Protein AF-A0A2J7ZXD2-F1 (afdb_monomer)

Structure (mmCIF, N/CA/C/O backbone):
data_AF-A0A2J7ZXD2-F1
#
_entry.id   AF-A0A2J7ZXD2-F1
#
loop_
_atom_site.group_PDB
_atom_site.id
_atom_site.type_symbol
_atom_site.label_atom_id
_atom_site.label_alt_id
_atom_site.label_comp_id
_atom_site.label_asym_id
_atom_site.label_entity_id
_atom_site.label_seq_id
_atom_site.pdbx_PDB_ins_code
_atom_site.Cartn_x
_atom_site.Cartn_y
_atom_site.Cartn_z
_atom_site.occupancy
_atom_site.B_iso_or_equiv
_atom_site.auth_seq_id
_atom_site.auth_comp_id
_atom_site.auth_asym_id
_atom_site.auth_atom_id
_atom_site.pdbx_PDB_model_num
ATOM 1 N N . THR A 1 1 ? 1.654 -11.158 -18.397 1.00 49.19 1 THR A N 1
ATOM 2 C CA . THR A 1 1 ? 0.586 -11.855 -17.652 1.00 49.19 1 THR A CA 1
ATOM 3 C C . THR A 1 1 ? -0.397 -10.818 -17.167 1.00 49.19 1 THR A C 1
ATOM 5 O O . THR A 1 1 ? 0.050 -9.763 -16.750 1.00 49.19 1 THR A O 1
ATOM 8 N N . HIS A 1 2 ? -1.700 -11.076 -17.254 1.00 69.06 2 HIS A N 1
ATOM 9 C CA . HIS A 1 2 ? -2.728 -10.189 -16.700 1.00 69.06 2 HIS A CA 1
ATOM 10 C C . HIS A 1 2 ? -2.823 -10.437 -15.186 1.00 69.06 2 HIS A C 1
ATOM 12 O O . HIS A 1 2 ? -3.446 -11.403 -14.752 1.00 69.06 2 HIS A O 1
ATOM 18 N N . TYR A 1 3 ? -2.080 -9.652 -14.395 1.00 74.19 3 TYR A N 1
ATOM 19 C CA . TYR A 1 3 ? -1.995 -9.798 -12.933 1.00 74.19 3 TYR A CA 1
ATOM 20 C C . TYR A 1 3 ? -3.342 -9.535 -12.234 1.00 74.19 3 TYR A C 1
ATOM 22 O O . TYR A 1 3 ? -3.621 -10.113 -11.185 1.00 74.19 3 TYR A O 1
ATOM 30 N N . ASP A 1 4 ? -4.198 -8.726 -12.847 1.00 75.31 4 ASP A N 1
ATOM 31 C CA . ASP A 1 4 ? -5.583 -8.471 -12.455 1.00 75.31 4 ASP A CA 1
ATOM 32 C C . ASP A 1 4 ? -6.426 -9.755 -12.435 1.00 75.31 4 ASP A C 1
ATOM 34 O O . ASP A 1 4 ? -7.086 -10.042 -11.439 1.00 75.31 4 ASP A O 1
ATOM 38 N N . ALA A 1 5 ? -6.310 -10.602 -13.464 1.00 79.06 5 ALA A N 1
ATOM 39 C CA . ALA A 1 5 ? -7.010 -11.890 -13.525 1.00 79.06 5 ALA A CA 1
ATOM 40 C C . ALA A 1 5 ? -6.538 -12.901 -12.458 1.00 79.06 5 ALA A C 1
ATOM 42 O O . ALA A 1 5 ? -7.209 -13.902 -12.208 1.00 79.06 5 ALA A O 1
ATOM 43 N N . LEU A 1 6 ? -5.382 -12.647 -11.838 1.00 85.31 6 LEU A N 1
ATOM 44 C CA . LEU A 1 6 ? -4.821 -13.448 -10.748 1.00 85.31 6 LEU A CA 1
ATOM 45 C C . LEU A 1 6 ? -5.132 -12.861 -9.358 1.00 85.31 6 LEU A C 1
ATOM 47 O O . LEU A 1 6 ? -4.665 -13.399 -8.357 1.00 85.31 6 LEU A O 1
ATOM 51 N N . GLY A 1 7 ? -5.907 -11.773 -9.279 1.00 90.38 7 GLY A N 1
ATOM 52 C CA . GLY A 1 7 ? -6.321 -11.152 -8.018 1.00 90.38 7 GLY A CA 1
ATOM 53 C C . GLY A 1 7 ? -5.328 -10.136 -7.432 1.00 90.38 7 GLY A C 1
ATOM 54 O O . GLY A 1 7 ? -5.500 -9.660 -6.302 1.00 90.38 7 GLY A O 1
ATOM 55 N N . HIS A 1 8 ? -4.288 -9.747 -8.170 1.00 93.75 8 HIS A N 1
ATOM 56 C CA . HIS A 1 8 ? -3.356 -8.728 -7.685 1.00 93.75 8 HIS A CA 1
ATOM 57 C C . HIS A 1 8 ? -3.988 -7.333 -7.659 1.00 93.75 8 HIS A C 1
ATOM 59 O O . HIS A 1 8 ? -4.982 -7.069 -8.330 1.00 93.75 8 HIS A O 1
ATOM 65 N N . ALA A 1 9 ? -3.418 -6.455 -6.838 1.00 95.12 9 ALA A N 1
ATOM 66 C CA . ALA A 1 9 ? -3.644 -5.016 -6.892 1.00 95.12 9 ALA A CA 1
ATOM 67 C C . ALA A 1 9 ? -2.346 -4.324 -7.308 1.00 95.12 9 ALA A C 1
ATOM 69 O O . ALA A 1 9 ? -1.257 -4.796 -6.966 1.00 95.12 9 ALA A O 1
ATOM 70 N N . GLU A 1 10 ? -2.459 -3.181 -7.975 1.00 93.56 10 GLU A N 1
ATOM 71 C CA . GLU A 1 10 ? -1.338 -2.265 -8.137 1.00 93.56 10 GLU A CA 1
ATOM 72 C C . GLU A 1 10 ? -0.969 -1.657 -6.780 1.00 93.56 10 GLU A C 1
ATOM 74 O O . GLU A 1 10 ? -1.762 -0.961 -6.144 1.00 93.56 10 GLU A O 1
ATOM 79 N N . VAL A 1 11 ? 0.248 -1.938 -6.313 1.00 94.69 11 VAL A N 1
ATOM 80 C CA . VAL A 1 11 ? 0.741 -1.489 -5.008 1.00 94.69 11 VAL A CA 1
ATOM 81 C C . VAL A 1 11 ? 2.203 -1.065 -5.089 1.00 94.69 11 VAL A C 1
ATOM 83 O O . VAL A 1 11 ? 2.954 -1.490 -5.967 1.00 94.69 11 VAL A O 1
ATOM 86 N N . VAL A 1 12 ? 2.626 -0.245 -4.128 1.00 94.31 12 VAL A N 1
ATOM 87 C CA . VAL A 1 12 ? 4.030 0.127 -3.928 1.00 94.31 12 VAL A CA 1
ATOM 88 C C . VAL A 1 12 ? 4.530 -0.545 -2.657 1.00 94.31 12 VAL A C 1
ATOM 90 O O . VAL A 1 12 ? 3.934 -0.381 -1.595 1.00 94.31 12 VAL A O 1
ATOM 93 N N . GLN A 1 13 ? 5.640 -1.277 -2.754 1.00 93.88 13 GLN A N 1
ATOM 94 C CA . GLN A 1 13 ? 6.323 -1.808 -1.580 1.00 93.88 13 GLN A CA 1
ATOM 95 C C . GLN A 1 13 ? 7.250 -0.743 -0.988 1.00 93.88 13 GLN A C 1
A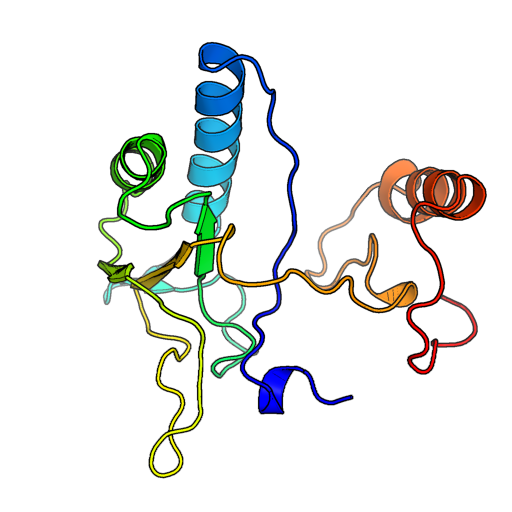TOM 97 O O . GLN A 1 13 ? 8.071 -0.154 -1.692 1.00 93.88 13 GLN A O 1
ATOM 102 N N . LEU A 1 14 ? 7.128 -0.522 0.319 1.00 91.31 14 LEU A N 1
ATOM 103 C CA . LEU A 1 14 ? 7.948 0.411 1.082 1.00 91.31 14 LEU A CA 1
ATOM 104 C C . LEU A 1 14 ? 8.704 -0.362 2.162 1.00 91.31 14 LEU A C 1
ATOM 106 O O . LEU A 1 14 ? 8.122 -1.196 2.851 1.00 91.31 14 LEU A O 1
ATOM 110 N N . GLY A 1 15 ? 9.996 -0.078 2.313 1.00 89.56 15 GLY A N 1
ATOM 111 C CA . GLY A 1 15 ? 10.753 -0.496 3.489 1.00 89.56 15 GLY A CA 1
ATOM 112 C C . GLY A 1 15 ? 10.594 0.545 4.591 1.00 89.56 15 GLY A C 1
ATOM 113 O O . GLY A 1 15 ? 10.756 1.733 4.318 1.00 89.56 15 GLY A O 1
ATOM 114 N N . ILE A 1 16 ? 10.292 0.097 5.808 1.00 90.31 16 ILE A N 1
ATOM 115 C CA . ILE A 1 16 ? 10.331 0.927 7.017 1.00 90.31 16 ILE A CA 1
ATOM 116 C C . ILE A 1 16 ? 11.505 0.506 7.902 1.00 90.31 16 ILE A C 1
ATOM 118 O O . ILE A 1 16 ? 12.024 -0.608 7.780 1.00 90.31 16 ILE A O 1
ATOM 122 N N . SER A 1 17 ? 11.928 1.401 8.785 1.00 92.12 17 SER A N 1
ATOM 123 C CA . SER A 1 17 ? 12.982 1.156 9.756 1.00 92.12 17 SER A CA 1
ATOM 124 C C . SER A 1 17 ? 12.662 -0.054 10.633 1.00 92.12 17 SER A C 1
ATOM 126 O O . SER A 1 17 ? 11.534 -0.240 11.088 1.00 92.12 17 SER A O 1
ATOM 128 N N . ALA A 1 18 ? 13.690 -0.863 10.899 1.00 88.94 18 ALA A N 1
ATOM 129 C CA . ALA A 1 18 ? 13.611 -1.975 11.843 1.00 88.94 18 ALA A CA 1
ATOM 130 C C . ALA A 1 18 ? 13.577 -1.503 13.308 1.00 88.94 18 ALA A C 1
ATOM 132 O O . ALA A 1 18 ? 13.221 -2.282 14.191 1.00 88.94 18 ALA A O 1
ATOM 133 N N . ASP A 1 19 ? 13.951 -0.247 13.577 1.00 93.81 19 ASP A N 1
ATOM 134 C CA . ASP A 1 19 ? 13.728 0.365 14.885 1.00 93.81 19 ASP A CA 1
ATOM 135 C C . ASP A 1 19 ? 12.220 0.603 15.081 1.00 93.81 19 ASP A C 1
ATOM 137 O O . ASP A 1 19 ? 11.627 1.325 14.276 1.00 93.81 19 ASP A O 1
ATOM 141 N N . PRO A 1 20 ? 11.579 0.043 16.126 1.00 88.00 20 PRO A N 1
ATOM 142 C CA . PRO A 1 20 ? 10.127 0.120 16.274 1.00 88.00 20 PRO A CA 1
ATOM 143 C C . PRO A 1 20 ? 9.576 1.549 16.330 1.00 88.00 20 PRO A C 1
ATOM 145 O O . PRO A 1 20 ? 8.516 1.819 15.766 1.00 88.00 20 PRO A O 1
ATOM 148 N N . GLY A 1 21 ? 10.288 2.474 16.983 1.00 91.94 21 GLY A N 1
ATOM 149 C CA . GLY A 1 21 ? 9.846 3.863 17.114 1.00 91.94 21 GLY A CA 1
ATOM 150 C C . GLY A 1 21 ? 9.918 4.615 15.787 1.00 91.94 21 GLY A C 1
ATOM 151 O O . GLY A 1 21 ? 8.959 5.282 15.392 1.00 91.94 21 GLY A O 1
ATOM 152 N N . ALA A 1 22 ? 11.034 4.474 15.071 1.00 94.44 22 ALA A N 1
ATOM 153 C CA . ALA A 1 22 ? 11.205 5.059 13.747 1.00 94.44 22 ALA A CA 1
ATOM 154 C C . ALA A 1 22 ? 10.266 4.422 12.711 1.00 94.44 22 ALA A C 1
ATOM 156 O O . ALA A 1 22 ? 9.634 5.144 11.945 1.00 94.44 22 ALA A O 1
ATOM 157 N N . GLY A 1 23 ? 10.115 3.095 12.724 1.00 94.25 23 GLY A N 1
ATOM 158 C CA . GLY A 1 23 ? 9.234 2.366 11.812 1.00 94.25 23 GLY A CA 1
ATOM 159 C C . GLY A 1 23 ? 7.766 2.760 11.985 1.00 94.25 23 GLY A C 1
ATOM 160 O O . GLY A 1 23 ? 7.066 2.983 10.996 1.00 94.25 23 GLY A O 1
ATOM 161 N N . GLU A 1 24 ? 7.305 2.946 13.228 1.00 95.75 24 GLU A N 1
ATOM 162 C CA . GLU A 1 24 ? 5.962 3.473 13.492 1.00 95.75 24 GLU A CA 1
ATOM 163 C C . GLU A 1 24 ? 5.798 4.899 12.940 1.00 95.75 24 GLU A C 1
ATOM 165 O O . GLU A 1 24 ? 4.789 5.207 12.301 1.00 95.75 24 GLU A O 1
ATOM 170 N N . ALA A 1 25 ? 6.785 5.774 13.155 1.00 97.00 25 ALA A N 1
ATOM 171 C CA . ALA A 1 25 ? 6.744 7.154 12.673 1.00 97.00 25 ALA A CA 1
ATOM 172 C C . ALA A 1 25 ? 6.743 7.243 11.135 1.00 97.00 25 ALA A C 1
ATOM 174 O O . ALA A 1 25 ? 6.007 8.049 10.559 1.00 97.00 25 ALA A O 1
ATOM 175 N N . GLU A 1 26 ? 7.523 6.397 10.465 1.00 96.62 26 GLU A N 1
ATOM 176 C CA . GLU A 1 26 ? 7.551 6.291 9.006 1.00 96.62 26 GLU A CA 1
ATOM 177 C C . GLU A 1 26 ? 6.219 5.774 8.461 1.00 96.62 26 GLU A C 1
ATOM 179 O O . GLU A 1 26 ? 5.627 6.411 7.584 1.00 96.62 26 GLU A O 1
ATOM 184 N N . LEU A 1 27 ? 5.685 4.684 9.027 1.00 96.75 27 LEU A N 1
ATOM 185 C CA . LEU A 1 27 ? 4.368 4.172 8.648 1.00 96.75 27 LEU A CA 1
ATOM 186 C C . LEU A 1 27 ? 3.285 5.233 8.839 1.00 96.75 27 LEU A C 1
ATOM 188 O O . LEU A 1 27 ? 2.410 5.384 7.984 1.00 96.75 27 LEU A O 1
ATOM 192 N N . ARG A 1 28 ? 3.346 5.999 9.929 1.00 98.00 28 ARG A N 1
ATOM 193 C CA . ARG A 1 28 ? 2.417 7.099 10.194 1.00 98.00 28 ARG A CA 1
ATOM 194 C C . ARG A 1 28 ? 2.490 8.169 9.112 1.00 98.00 28 ARG A C 1
ATOM 196 O O . ARG A 1 28 ? 1.454 8.600 8.608 1.00 98.00 28 ARG A O 1
ATOM 203 N N . ALA A 1 29 ? 3.696 8.569 8.714 1.00 97.62 29 ALA A N 1
ATOM 204 C CA . ALA A 1 29 ? 3.889 9.539 7.642 1.00 97.62 29 ALA A CA 1
ATOM 205 C C . ALA A 1 29 ? 3.315 9.039 6.305 1.00 97.62 29 ALA A C 1
ATOM 207 O O . ALA A 1 29 ? 2.607 9.790 5.626 1.00 97.62 29 ALA A O 1
ATOM 208 N N . PHE A 1 30 ? 3.554 7.771 5.954 1.00 96.31 30 PHE A N 1
ATOM 209 C CA . PHE A 1 30 ? 2.995 7.162 4.745 1.00 96.31 30 PHE A CA 1
ATOM 210 C C . PHE A 1 30 ? 1.473 7.044 4.803 1.00 96.31 30 PHE A C 1
ATOM 212 O O . PHE A 1 30 ? 0.799 7.445 3.857 1.00 96.31 30 PHE A O 1
ATOM 219 N N . SER A 1 31 ? 0.925 6.574 5.921 1.00 97.44 31 SER A N 1
ATOM 220 C CA . SER A 1 31 ? -0.519 6.398 6.118 1.00 97.44 31 SER A CA 1
ATOM 221 C C . SER A 1 31 ? -1.253 7.729 6.018 1.00 97.44 31 SER A C 1
ATOM 223 O O . SER A 1 31 ? -2.233 7.847 5.284 1.00 97.44 31 SER A O 1
ATOM 225 N N . LYS A 1 32 ? -0.722 8.774 6.663 1.00 97.75 32 LYS A N 1
ATOM 226 C CA . LYS A 1 32 ? -1.235 10.138 6.526 1.00 97.75 32 LYS A CA 1
ATOM 227 C C . LYS A 1 32 ? -1.266 10.573 5.061 1.00 97.75 32 LYS A C 1
ATOM 229 O O . LYS A 1 32 ? -2.297 11.031 4.573 1.00 97.75 32 LYS A O 1
ATOM 234 N N . LYS A 1 33 ? -0.151 10.409 4.340 1.00 95.69 33 LYS A N 1
ATOM 235 C CA . LYS A 1 33 ? -0.054 10.808 2.927 1.00 95.69 33 LYS A CA 1
ATOM 236 C C . LYS A 1 33 ? -0.978 10.007 2.018 1.00 95.69 33 LYS A C 1
ATOM 238 O O . LYS A 1 33 ? -1.525 10.592 1.084 1.00 95.69 33 LYS A O 1
ATOM 243 N N . TYR A 1 34 ? -1.159 8.719 2.301 1.00 95.81 34 TYR A N 1
ATOM 244 C CA . TYR A 1 34 ? -2.082 7.832 1.603 1.00 95.81 34 TYR A CA 1
ATOM 245 C C . TYR A 1 34 ? -3.525 8.329 1.738 1.00 95.81 34 TYR A C 1
ATOM 247 O O . TYR A 1 34 ? -4.168 8.611 0.728 1.00 95.81 34 TYR A O 1
ATOM 255 N N . PHE A 1 35 ? -4.011 8.539 2.967 1.00 96.81 35 PHE A N 1
ATOM 256 C CA . PHE A 1 35 ? -5.373 9.030 3.191 1.00 96.81 35 PHE A CA 1
ATOM 257 C C . PHE A 1 35 ? -5.584 10.447 2.627 1.00 96.81 35 PHE A C 1
ATOM 259 O O . PHE A 1 35 ? -6.651 10.732 2.085 1.00 96.81 35 PHE A O 1
ATOM 266 N N . GLU A 1 36 ? -4.570 11.320 2.659 1.00 95.12 36 GLU A N 1
ATOM 267 C CA . GLU A 1 36 ? -4.618 12.656 2.033 1.00 95.12 36 GLU A CA 1
ATOM 268 C C . GLU A 1 36 ? -4.810 12.622 0.499 1.00 95.12 36 GLU A C 1
ATOM 270 O O . GLU A 1 36 ? -5.188 13.641 -0.080 1.00 95.12 36 GLU A O 1
ATOM 275 N N . GLN A 1 37 ? -4.565 11.494 -0.188 1.00 91.56 37 GLN A N 1
ATOM 276 C CA . GLN A 1 37 ? -4.795 11.397 -1.641 1.00 91.56 37 GLN A CA 1
ATOM 277 C C . GLN A 1 37 ? -6.278 11.264 -2.019 1.00 91.56 37 GLN A C 1
ATOM 279 O O . GLN A 1 37 ? -6.633 11.442 -3.193 1.00 91.56 37 GLN A O 1
ATOM 284 N N . PHE A 1 38 ? -7.149 10.944 -1.061 1.00 93.44 38 PHE A N 1
ATOM 285 C CA . PHE A 1 38 ? -8.576 10.795 -1.310 1.00 93.44 38 PHE A CA 1
ATOM 286 C C . PHE A 1 38 ? -9.280 12.153 -1.338 1.00 93.44 38 PHE A C 1
ATOM 288 O O . PHE A 1 38 ? -9.015 13.057 -0.546 1.00 93.44 38 PHE A O 1
ATOM 295 N N . ARG A 1 39 ? -10.237 12.291 -2.251 1.00 92.94 39 ARG A N 1
ATOM 296 C CA . ARG A 1 39 ? -11.089 13.467 -2.399 1.00 92.94 39 ARG A CA 1
ATOM 297 C C . ARG A 1 39 ? -12.391 13.252 -1.646 1.00 92.94 39 ARG A C 1
ATOM 299 O O . ARG A 1 39 ? -13.077 12.249 -1.837 1.00 92.94 39 ARG A O 1
ATOM 306 N N . ARG A 1 40 ? -12.758 14.222 -0.814 1.0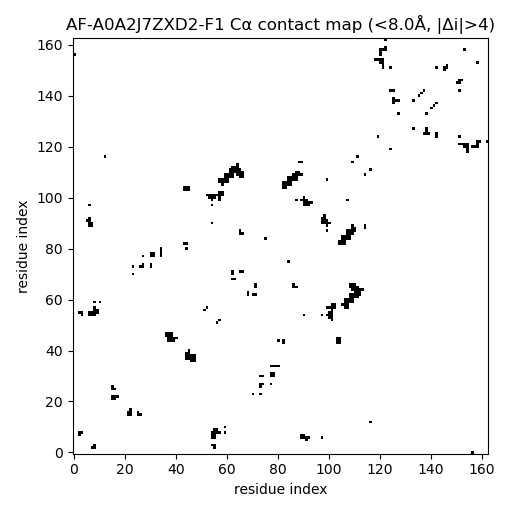0 94.81 40 ARG A N 1
ATOM 307 C CA . ARG A 1 40 ? -14.041 14.212 -0.111 1.00 94.81 40 ARG A CA 1
ATOM 308 C C . ARG A 1 40 ? -15.185 14.504 -1.083 1.00 94.81 40 ARG A C 1
ATOM 310 O O . ARG A 1 40 ? -15.140 15.481 -1.825 1.00 94.81 40 ARG A O 1
ATOM 317 N N . THR A 1 41 ? -16.230 13.690 -1.020 1.00 94.25 41 THR A N 1
ATOM 318 C CA . THR A 1 41 ? -17.502 13.861 -1.736 1.00 94.25 41 THR A CA 1
ATOM 319 C C . THR A 1 41 ? -18.661 13.881 -0.728 1.00 94.25 41 THR A C 1
ATOM 321 O O . THR A 1 41 ? -18.451 13.522 0.435 1.00 94.25 41 THR A O 1
ATOM 324 N N . PRO A 1 42 ? -19.893 14.254 -1.127 1.00 93.44 42 PRO A N 1
ATOM 325 C CA . PRO A 1 42 ? -21.057 14.157 -0.241 1.00 93.44 42 PRO A CA 1
ATOM 326 C C . PRO A 1 42 ? -21.340 12.736 0.272 1.00 93.44 42 PRO A C 1
ATOM 328 O O . PRO A 1 42 ? -21.899 12.591 1.353 1.00 93.44 42 PRO A O 1
ATOM 331 N N . ALA A 1 43 ? -20.951 11.702 -0.481 1.00 93.06 43 ALA A N 1
ATOM 332 C CA . ALA A 1 43 ? -21.197 10.303 -0.130 1.00 93.06 43 ALA A CA 1
ATOM 333 C C . ALA A 1 43 ? -20.054 9.655 0.675 1.00 93.06 43 ALA A C 1
ATOM 335 O O . ALA A 1 43 ? -20.257 8.599 1.264 1.00 93.06 43 ALA A O 1
ATOM 336 N N . GLY A 1 44 ? -18.858 10.255 0.698 1.00 95.00 44 GLY A N 1
ATOM 337 C CA . GLY A 1 44 ? -17.661 9.668 1.313 1.00 95.00 44 GLY A CA 1
ATOM 338 C C . GLY A 1 44 ? -16.370 10.028 0.578 1.00 95.00 44 GLY A C 1
ATOM 339 O O . GLY A 1 44 ? -16.321 11.001 -0.181 1.00 95.00 44 GLY A O 1
ATOM 340 N N . MET A 1 45 ? -15.318 9.246 0.797 1.00 95.62 45 MET A N 1
ATOM 341 C CA . MET A 1 45 ? -14.002 9.447 0.195 1.00 95.62 45 MET A CA 1
ATOM 342 C C . MET A 1 45 ? -13.870 8.695 -1.132 1.00 95.62 45 MET A C 1
ATOM 344 O O . MET A 1 45 ? -14.082 7.485 -1.208 1.00 95.62 45 MET A O 1
ATOM 348 N N . MET A 1 46 ? -13.489 9.422 -2.181 1.00 90.81 46 MET A N 1
ATOM 349 C CA . MET A 1 46 ? -13.239 8.900 -3.524 1.00 90.81 46 MET A CA 1
ATOM 350 C C . MET A 1 46 ? -11.753 9.020 -3.864 1.00 90.81 46 MET A C 1
ATOM 352 O O . MET A 1 46 ? -11.098 9.979 -3.457 1.00 90.81 46 MET A O 1
ATOM 356 N N . ARG A 1 47 ? -11.202 8.076 -4.629 1.00 87.12 47 ARG A N 1
ATOM 357 C CA . ARG A 1 47 ? -9.827 8.197 -5.134 1.00 87.12 47 ARG A CA 1
ATOM 358 C C . ARG A 1 47 ? -9.682 9.412 -6.056 1.00 87.12 47 ARG A C 1
ATOM 360 O O . ARG A 1 47 ? -10.649 9.881 -6.653 1.00 87.12 47 ARG A O 1
ATOM 367 N N . SER A 1 48 ? -8.455 9.912 -6.185 1.00 78.19 48 SER A N 1
ATOM 368 C CA . SER A 1 48 ? -8.166 11.043 -7.075 1.00 78.19 48 SER A CA 1
ATOM 369 C C . SER A 1 48 ? -8.312 10.713 -8.563 1.00 78.19 48 SER A C 1
ATOM 371 O O . SER A 1 48 ? -8.633 11.627 -9.324 1.00 78.19 48 SER A O 1
ATOM 373 N N . ASP A 1 49 ? -8.112 9.450 -8.949 1.00 72.00 49 ASP A N 1
ATOM 374 C CA . ASP A 1 49 ? -8.385 8.945 -10.296 1.00 72.00 49 ASP A CA 1
ATOM 375 C C . ASP A 1 49 ? -9.571 7.958 -10.276 1.00 72.00 49 ASP A C 1
ATOM 377 O O . ASP A 1 49 ? -9.445 6.845 -9.742 1.00 72.00 49 ASP A O 1
ATOM 381 N N . PRO A 1 50 ? -10.753 8.370 -10.770 1.00 67.31 50 PRO A N 1
ATOM 382 C CA . PRO A 1 50 ? -11.926 7.511 -10.850 1.00 67.31 50 PRO A CA 1
ATOM 383 C C . PRO A 1 50 ? -12.019 6.714 -12.166 1.00 67.31 50 PRO A C 1
ATOM 385 O O . PRO A 1 50 ? -12.999 5.986 -12.327 1.00 67.31 50 PRO A O 1
ATOM 388 N N . GLN A 1 51 ? -11.096 6.889 -13.125 1.00 74.69 51 GLN A N 1
ATOM 389 C CA . GLN A 1 51 ? -11.194 6.244 -14.443 1.00 74.69 51 GLN A CA 1
ATOM 390 C C . GLN A 1 51 ? -10.811 4.764 -14.390 1.00 74.69 51 GLN A C 1
ATOM 392 O O . GLN A 1 51 ? -11.518 3.936 -14.966 1.00 74.69 51 GLN A O 1
ATOM 397 N N . ASP A 1 52 ? -9.759 4.432 -13.645 1.00 81.12 52 ASP A N 1
ATOM 398 C CA . ASP A 1 52 ? -9.357 3.049 -13.401 1.00 81.12 52 ASP A CA 1
ATOM 399 C C . ASP A 1 52 ? -10.337 2.373 -12.437 1.00 81.12 52 ASP A C 1
ATOM 401 O O . ASP A 1 52 ? -10.682 2.936 -11.400 1.00 81.12 52 ASP A O 1
ATOM 405 N N . ARG A 1 53 ? -10.842 1.179 -12.751 1.00 84.44 53 ARG A N 1
ATOM 406 C CA . ARG A 1 53 ? -11.873 0.505 -11.939 1.00 84.44 53 ARG A CA 1
ATOM 407 C C . ARG A 1 53 ? -11.669 -1.001 -11.890 1.00 84.44 53 ARG A C 1
ATOM 409 O O . ARG A 1 53 ? -11.104 -1.582 -12.810 1.00 84.44 53 ARG A O 1
ATOM 416 N N . GLY A 1 54 ? -12.181 -1.611 -10.830 1.00 90.19 54 GLY A N 1
ATOM 417 C CA . GLY A 1 54 ? -12.098 -3.041 -10.5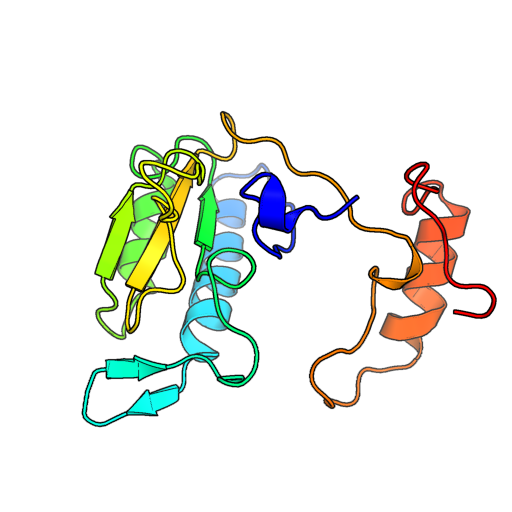49 1.00 90.19 54 GLY A CA 1
ATOM 418 C C . GLY A 1 54 ? -10.988 -3.410 -9.567 1.00 90.19 54 GLY A C 1
ATOM 419 O O . GLY A 1 54 ? -10.164 -2.579 -9.169 1.00 90.19 54 GLY A O 1
ATOM 420 N N . ALA A 1 55 ? -10.959 -4.688 -9.194 1.00 92.75 55 ALA A N 1
ATOM 421 C CA . ALA A 1 55 ? -10.148 -5.213 -8.100 1.00 92.75 55 ALA A CA 1
ATOM 422 C C . ALA A 1 55 ? -8.642 -4.925 -8.214 1.00 92.75 55 ALA A C 1
ATOM 424 O O . ALA A 1 55 ? -7.979 -4.765 -7.186 1.00 92.75 55 ALA A O 1
ATOM 425 N N . ALA A 1 56 ? -8.105 -4.787 -9.430 1.00 92.88 56 ALA A N 1
ATOM 426 C CA . ALA A 1 56 ? -6.710 -4.405 -9.670 1.00 92.88 56 ALA A CA 1
ATOM 427 C C . ALA A 1 56 ? -6.342 -3.026 -9.093 1.00 92.88 56 ALA A C 1
ATOM 429 O O . ALA A 1 56 ? -5.192 -2.791 -8.732 1.00 92.88 56 ALA A O 1
ATOM 430 N N . TYR A 1 57 ? -7.326 -2.140 -8.938 1.00 92.69 57 TYR A N 1
ATOM 431 C CA . TYR A 1 57 ? -7.146 -0.769 -8.457 1.00 92.69 57 TYR A CA 1
ATOM 432 C C . TYR A 1 57 ? -7.725 -0.547 -7.055 1.00 92.69 57 TYR A C 1
ATOM 434 O O . TYR A 1 57 ? -7.863 0.596 -6.605 1.00 92.69 57 TYR A O 1
ATOM 442 N N . ARG A 1 58 ? -8.125 -1.614 -6.354 1.00 94.88 58 ARG A N 1
ATOM 443 C CA . ARG A 1 58 ? -8.718 -1.497 -5.018 1.00 94.88 58 ARG A CA 1
ATOM 444 C C . ARG A 1 58 ? -7.782 -0.771 -4.053 1.00 94.88 58 ARG A C 1
ATOM 446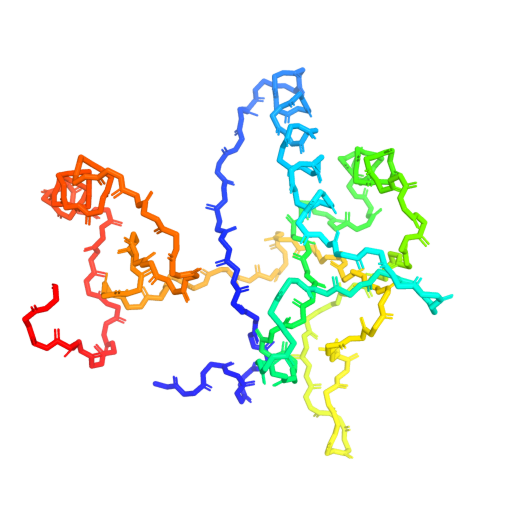 O O . ARG A 1 58 ? -6.566 -0.936 -4.086 1.00 94.88 58 ARG A O 1
ATOM 453 N N . ASN A 1 59 ? -8.365 0.001 -3.144 1.00 96.19 59 ASN A N 1
ATOM 454 C CA . ASN A 1 59 ? -7.612 0.630 -2.066 1.00 96.19 59 ASN A CA 1
ATOM 455 C C . ASN A 1 59 ? -7.129 -0.462 -1.110 1.00 96.19 59 ASN A C 1
ATOM 457 O O . ASN A 1 59 ? -7.962 -1.133 -0.498 1.00 96.19 59 ASN A O 1
ATOM 461 N N . VAL A 1 60 ? -5.819 -0.641 -0.967 1.00 97.25 60 VAL A N 1
ATOM 462 C CA . VAL A 1 60 ? -5.253 -1.689 -0.117 1.00 97.25 60 VAL A CA 1
ATOM 463 C C . VAL A 1 60 ? -3.988 -1.211 0.591 1.00 97.25 60 VAL A C 1
ATOM 465 O O . VAL A 1 60 ? -3.154 -0.522 0.010 1.00 97.25 60 VAL A O 1
ATOM 468 N N . ILE A 1 61 ? -3.853 -1.588 1.859 1.00 97.94 61 ILE A N 1
ATOM 469 C CA . ILE A 1 61 ? -2.646 -1.420 2.668 1.00 97.94 61 ILE A CA 1
ATOM 470 C C . ILE A 1 61 ? -2.225 -2.806 3.155 1.00 97.94 61 ILE A C 1
ATOM 472 O O . ILE A 1 61 ? -2.997 -3.498 3.817 1.00 97.94 61 ILE A O 1
ATOM 476 N N . GLY A 1 62 ? -0.998 -3.209 2.834 1.00 97.44 62 GLY A N 1
ATOM 477 C CA . GLY A 1 62 ? -0.379 -4.410 3.391 1.00 97.44 62 GLY A CA 1
ATOM 478 C C . GLY A 1 62 ? 0.530 -4.058 4.562 1.00 97.44 62 GLY A C 1
ATOM 479 O O . GLY A 1 62 ? 1.397 -3.198 4.416 1.00 97.44 62 GLY A O 1
ATOM 480 N N . ILE A 1 63 ? 0.342 -4.722 5.703 1.00 97.12 63 ILE A N 1
ATOM 481 C CA . ILE A 1 63 ? 1.258 -4.663 6.853 1.00 97.12 63 ILE A CA 1
ATOM 482 C C . ILE A 1 63 ? 1.508 -6.078 7.400 1.00 97.12 63 ILE A C 1
ATOM 484 O O . ILE A 1 63 ? 0.613 -6.922 7.284 1.00 97.12 63 ILE A O 1
ATOM 488 N N . PRO A 1 64 ? 2.675 -6.351 8.016 1.00 95.62 64 PRO A N 1
ATOM 489 C CA . PRO A 1 64 ? 2.968 -7.662 8.602 1.00 95.62 64 PRO A CA 1
ATOM 490 C C . PRO A 1 64 ? 1.927 -8.052 9.657 1.00 95.62 64 PRO A C 1
ATOM 492 O O . PRO A 1 64 ? 1.709 -7.293 10.607 1.00 95.62 64 PRO A O 1
ATOM 495 N N . GLY A 1 65 ? 1.250 -9.190 9.481 1.00 97.31 65 GLY A N 1
ATOM 496 C CA . GLY A 1 65 ? 0.157 -9.665 10.339 1.00 97.31 65 GLY A CA 1
ATOM 497 C C . GLY A 1 65 ? -1.218 -9.028 10.073 1.00 97.31 65 GLY A C 1
ATOM 498 O O . GLY A 1 65 ? -2.178 -9.301 10.801 1.00 97.31 65 GLY A O 1
ATOM 499 N N . GLY A 1 66 ? -1.343 -8.163 9.060 1.00 98.06 66 GLY A N 1
ATOM 500 C CA . GLY A 1 66 ? -2.606 -7.546 8.643 1.00 98.06 66 GLY A CA 1
ATOM 501 C C . GLY A 1 66 ? -3.315 -6.790 9.771 1.00 98.06 66 GLY A C 1
ATOM 502 O O . GLY A 1 66 ? -2.697 -6.040 10.523 1.00 98.06 66 GLY A O 1
ATOM 503 N N . VAL A 1 67 ? -4.624 -7.000 9.934 1.00 98.31 67 VAL A N 1
ATOM 504 C CA . VAL A 1 67 ? -5.422 -6.348 10.997 1.00 98.31 67 VAL A CA 1
ATOM 505 C C . VAL A 1 67 ? -5.032 -6.776 12.418 1.00 98.31 67 VAL A C 1
ATOM 507 O O . VAL A 1 67 ? -5.385 -6.099 13.380 1.00 98.31 67 VAL A O 1
ATOM 510 N N . SER A 1 68 ? -4.297 -7.883 12.563 1.00 98.06 68 SER A N 1
ATOM 511 C CA . SER A 1 68 ? -3.764 -8.346 13.853 1.00 98.06 68 SER A CA 1
ATOM 512 C C . SER A 1 68 ? -2.397 -7.730 14.178 1.00 98.06 68 SER A C 1
ATOM 514 O O . SER A 1 68 ? -1.857 -7.953 15.261 1.00 98.06 68 SER A O 1
ATOM 516 N N . SER A 1 69 ? -1.829 -6.946 13.258 1.00 96.81 69 SER A N 1
ATOM 517 C CA . SER A 1 69 ? -0.562 -6.248 13.450 1.00 96.81 69 SER A CA 1
ATOM 518 C C . SER A 1 69 ? -0.660 -5.182 14.548 1.00 96.81 69 SER A C 1
ATOM 520 O O . SER A 1 69 ? -1.604 -4.387 14.542 1.00 96.81 69 SER A O 1
ATOM 522 N N . PRO A 1 70 ? 0.357 -5.023 15.415 1.00 95.06 70 PRO A N 1
ATOM 523 C CA . PRO A 1 70 ? 0.469 -3.853 16.292 1.00 95.06 70 PRO A CA 1
ATOM 524 C C . PRO A 1 70 ? 0.486 -2.523 15.519 1.00 95.06 70 PRO A C 1
ATOM 526 O O . PRO A 1 70 ? 0.067 -1.488 16.039 1.00 95.06 70 PRO A O 1
ATOM 529 N N . LEU A 1 71 ? 0.939 -2.558 14.261 1.00 95.88 71 LEU A N 1
ATOM 530 C CA . LEU A 1 71 ? 0.982 -1.410 13.360 1.00 95.88 71 LEU A CA 1
ATOM 531 C C . LEU A 1 71 ? -0.401 -1.014 12.826 1.00 95.88 71 LEU A C 1
ATOM 533 O O . LEU A 1 71 ? -0.574 0.118 12.374 1.00 95.88 71 LEU A O 1
ATOM 537 N N . TYR A 1 72 ? -1.406 -1.895 12.910 1.00 98.31 72 TYR A N 1
ATOM 538 C CA . TYR A 1 72 ? -2.759 -1.607 12.426 1.00 98.31 72 TYR A CA 1
ATOM 539 C C . TYR A 1 72 ? -3.368 -0.383 13.123 1.00 98.31 72 TYR A C 1
ATOM 541 O O . TYR A 1 72 ? -4.030 0.435 12.481 1.00 98.31 72 TYR A O 1
ATOM 549 N N . ARG A 1 73 ? -3.036 -0.183 14.405 1.00 98.12 73 ARG A N 1
ATOM 550 C CA . ARG A 1 73 ? -3.384 1.018 15.177 1.00 98.12 73 ARG A CA 1
ATOM 551 C C . ARG A 1 73 ? -3.007 2.310 14.449 1.00 98.12 73 ARG A C 1
ATOM 553 O O . ARG A 1 73 ? -3.794 3.249 14.437 1.00 98.12 73 ARG A O 1
ATOM 560 N N . VAL A 1 74 ? -1.828 2.368 13.829 1.00 98.06 74 VAL A N 1
ATOM 561 C CA . VAL A 1 74 ? -1.363 3.562 13.106 1.00 98.06 74 VAL A CA 1
ATOM 562 C C . VAL A 1 74 ? -2.279 3.859 11.921 1.00 98.06 74 VAL A C 1
ATOM 564 O O . VAL A 1 74 ? -2.652 5.009 11.704 1.00 98.06 74 VAL A O 1
ATOM 567 N N . ILE A 1 75 ? -2.695 2.821 11.189 1.00 98.38 75 ILE A N 1
ATOM 568 C CA . ILE A 1 75 ? -3.618 2.956 10.055 1.00 98.38 75 ILE A CA 1
ATOM 569 C C . ILE A 1 75 ? -4.975 3.482 10.530 1.00 98.38 75 ILE A C 1
ATOM 571 O O . ILE A 1 75 ? -5.525 4.403 9.928 1.00 98.38 75 ILE A O 1
ATOM 575 N N . GLN A 1 76 ? -5.498 2.935 11.631 1.00 98.62 76 GLN A N 1
ATOM 576 C CA . GLN A 1 76 ? -6.751 3.392 12.237 1.00 98.62 76 GLN A CA 1
ATOM 577 C C . GLN A 1 76 ? -6.663 4.853 12.686 1.00 98.62 76 GLN A C 1
ATOM 579 O O . GLN A 1 76 ? -7.566 5.643 12.416 1.00 98.62 76 GLN A O 1
ATOM 584 N N . GLU A 1 77 ? -5.567 5.222 13.348 1.00 98.44 77 GLU A N 1
ATOM 585 C CA . GLU A 1 77 ? -5.336 6.579 13.826 1.00 98.44 77 GLU A CA 1
ATOM 586 C C . GLU A 1 77 ? -5.225 7.577 12.668 1.00 98.44 77 GLU A C 1
ATOM 588 O O . GLU A 1 77 ? -5.792 8.664 12.769 1.00 98.44 77 GLU A O 1
ATOM 593 N N . GLU A 1 78 ? -4.526 7.244 11.579 1.00 98.50 78 GLU A N 1
ATOM 594 C CA . GLU A 1 78 ? -4.350 8.142 10.428 1.00 98.50 78 GLU A CA 1
ATOM 595 C C . GLU A 1 78 ? -5.543 8.156 9.460 1.00 98.50 78 GLU A C 1
ATOM 597 O O . GLU A 1 78 ? -5.667 9.087 8.661 1.00 98.50 78 GLU A O 1
ATOM 602 N N . ASN A 1 79 ? -6.481 7.211 9.568 1.00 98.19 79 ASN A N 1
ATOM 603 C CA . ASN A 1 79 ? -7.757 7.235 8.850 1.00 98.19 79 ASN A CA 1
ATOM 604 C C . ASN A 1 79 ? -8.719 8.299 9.424 1.00 98.19 79 ASN A C 1
ATOM 606 O O . ASN A 1 79 ? -9.804 8.011 9.933 1.00 98.19 79 ASN A O 1
ATOM 610 N N . LYS A 1 80 ? -8.332 9.575 9.324 1.00 97.25 80 LYS A N 1
ATOM 611 C CA . LYS A 1 80 ? -9.107 10.726 9.828 1.00 97.25 80 LYS A CA 1
ATOM 612 C C . LYS A 1 80 ? -10.429 10.944 9.090 1.00 97.25 80 LYS A C 1
ATOM 614 O O . LYS A 1 80 ? -11.264 11.718 9.554 1.00 97.25 80 LYS A O 1
ATOM 619 N N . TYR A 1 81 ? -10.611 10.292 7.944 1.00 95.81 81 TYR A N 1
ATOM 620 C CA . TYR A 1 81 ? -11.804 10.418 7.113 1.00 95.81 81 TYR A CA 1
ATOM 621 C C . TYR A 1 81 ? -12.872 9.362 7.407 1.00 95.81 81 TYR A C 1
ATOM 623 O O . TYR A 1 81 ? -13.944 9.420 6.808 1.00 95.81 81 TYR A O 1
ATOM 631 N N . GLY A 1 82 ? -12.606 8.420 8.320 1.00 96.19 82 GLY A N 1
ATOM 632 C CA . GLY A 1 82 ? -13.574 7.390 8.694 1.00 96.19 82 GLY A CA 1
ATOM 633 C C . GLY A 1 82 ? -13.932 6.460 7.535 1.00 96.19 82 GLY A C 1
ATOM 634 O O . GLY A 1 82 ? -15.073 6.011 7.444 1.00 96.19 82 GLY A O 1
ATOM 635 N N . MET A 1 83 ? -12.980 6.201 6.632 1.00 98.06 83 MET A N 1
ATOM 636 C CA . MET A 1 83 ? -13.148 5.174 5.603 1.00 98.06 83 MET A CA 1
ATOM 637 C C . MET A 1 83 ? -13.288 3.804 6.270 1.00 98.06 83 MET A C 1
ATOM 639 O O . MET A 1 83 ? -12.686 3.554 7.314 1.00 98.06 83 MET A O 1
ATOM 643 N N . GLU A 1 84 ? -14.056 2.902 5.676 1.00 98.31 84 GLU A N 1
ATOM 644 C CA . GLU A 1 84 ? -14.187 1.547 6.202 1.00 98.31 84 GLU A CA 1
ATOM 645 C C . GLU A 1 84 ? -12.863 0.789 6.029 1.00 98.31 84 GLU A C 1
ATOM 647 O O . GLU A 1 84 ? -12.355 0.672 4.915 1.00 98.31 84 GLU A O 1
ATOM 652 N N . LEU A 1 85 ? -12.296 0.273 7.121 1.00 98.62 85 LEU A N 1
ATOM 653 C CA . LEU A 1 85 ? -11.124 -0.602 7.068 1.00 98.62 85 LEU A CA 1
ATOM 654 C C . LEU A 1 85 ? -11.602 -2.052 7.093 1.00 98.62 85 LEU A C 1
ATOM 656 O O . LEU A 1 85 ? -12.222 -2.482 8.066 1.00 98.62 85 LEU A O 1
ATOM 660 N N . ARG A 1 86 ? -11.334 -2.791 6.017 1.00 98.50 86 ARG A N 1
ATOM 661 C CA . ARG A 1 86 ? -11.784 -4.175 5.835 1.00 98.50 86 ARG A CA 1
ATOM 662 C C . ARG A 1 86 ? -10.607 -5.128 5.915 1.00 98.50 86 ARG A C 1
ATOM 664 O O . ARG A 1 86 ? -9.604 -4.899 5.251 1.00 98.50 86 ARG A O 1
ATOM 671 N N . GLU A 1 87 ? -10.728 -6.208 6.677 1.00 98.50 87 GLU A N 1
ATOM 672 C CA . GLU A 1 87 ? -9.745 -7.295 6.619 1.00 98.50 87 GLU A CA 1
ATOM 673 C C . GLU A 1 87 ? -9.779 -7.935 5.225 1.00 98.50 87 GLU A C 1
ATOM 675 O O . GLU A 1 87 ? -10.842 -8.346 4.759 1.00 98.50 87 GLU A O 1
ATOM 680 N N . GLY A 1 88 ? -8.622 -8.009 4.571 1.00 97.19 88 GLY A N 1
ATOM 681 C CA . GLY A 1 88 ? -8.435 -8.739 3.322 1.00 97.19 88 GLY A CA 1
ATOM 682 C C . GLY A 1 88 ? -7.555 -9.974 3.522 1.00 97.19 88 GLY A C 1
ATOM 683 O O . GLY A 1 88 ? -6.663 -9.999 4.372 1.00 97.19 88 GLY A O 1
ATOM 684 N N . ARG A 1 89 ? -7.810 -11.008 2.722 1.00 95.94 89 ARG A N 1
ATOM 685 C CA . ARG A 1 89 ? -7.113 -12.306 2.717 1.00 95.94 89 ARG A CA 1
ATOM 686 C C . ARG A 1 89 ? -6.476 -12.638 1.367 1.00 95.94 89 ARG A C 1
ATOM 688 O O . ARG A 1 89 ? -5.939 -13.729 1.205 1.00 95.94 89 ARG A O 1
ATOM 695 N N . GLY A 1 90 ? -6.526 -11.703 0.423 1.00 93.56 90 GLY A N 1
ATOM 696 C CA . GLY A 1 90 ? -6.140 -11.899 -0.965 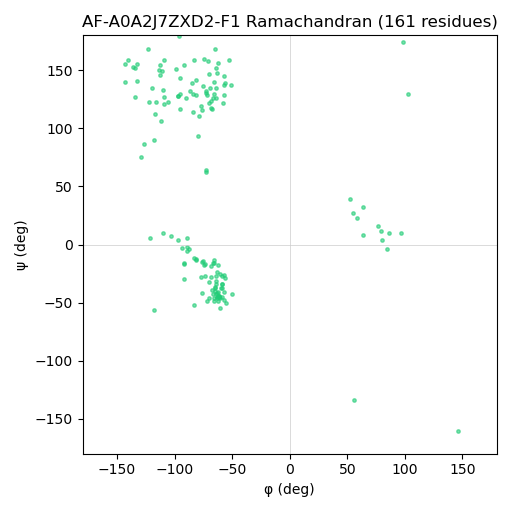1.00 93.56 90 GLY A CA 1
ATOM 697 C C . GLY A 1 90 ? -7.381 -12.043 -1.840 1.00 93.56 90 GLY A C 1
ATOM 698 O O . GLY A 1 90 ? -8.280 -12.836 -1.553 1.00 93.56 90 GLY A O 1
ATOM 699 N N . ASN A 1 91 ? -7.426 -11.264 -2.920 1.00 95.00 91 ASN A N 1
ATOM 700 C CA . ASN A 1 91 ? -8.547 -11.288 -3.844 1.00 95.00 91 ASN A CA 1
ATOM 701 C C . ASN A 1 91 ? -8.582 -12.604 -4.628 1.00 95.00 91 ASN A C 1
ATOM 703 O O . ASN A 1 91 ? -7.570 -13.037 -5.179 1.00 95.00 91 ASN A O 1
ATOM 707 N N . VAL A 1 92 ? -9.767 -13.192 -4.732 1.00 93.56 92 VAL A N 1
ATOM 708 C CA . VAL A 1 92 ? -10.054 -14.328 -5.605 1.00 93.56 92 VAL A CA 1
ATOM 709 C C . VAL A 1 92 ? -11.387 -14.101 -6.307 1.00 93.56 92 VAL A C 1
ATOM 711 O O . VAL A 1 92 ? -12.282 -13.453 -5.768 1.00 93.56 92 VAL A O 1
ATOM 714 N N . VAL A 1 93 ? -11.559 -14.681 -7.494 1.00 88.62 93 VAL A N 1
ATOM 715 C CA . VAL A 1 93 ? -12.849 -14.648 -8.193 1.00 88.62 93 VAL A CA 1
ATOM 716 C C . VAL A 1 93 ? -13.735 -15.780 -7.673 1.00 88.62 93 VAL A C 1
ATOM 718 O O . VAL A 1 93 ? -13.458 -16.958 -7.896 1.00 88.62 93 VAL A O 1
ATOM 721 N N . GLN A 1 94 ? -14.833 -15.433 -7.003 1.00 88.00 94 GLN A N 1
ATOM 722 C CA . GLN A 1 94 ? -15.851 -16.372 -6.530 1.00 88.00 94 GLN A CA 1
ATOM 723 C C . GLN A 1 94 ? -17.182 -16.092 -7.221 1.00 88.00 94 GLN A C 1
ATOM 725 O O . GLN A 1 94 ? -17.729 -14.995 -7.142 1.00 88.00 94 GLN A O 1
ATOM 730 N N . SER A 1 95 ? -17.732 -17.099 -7.904 1.00 88.56 95 SER A N 1
ATOM 731 C CA . SER A 1 95 ? -19.006 -16.974 -8.636 1.00 88.56 95 SER A CA 1
ATOM 732 C C . SER A 1 95 ? -19.044 -15.778 -9.606 1.00 88.56 95 SER A C 1
ATOM 734 O O . SER A 1 95 ? -20.059 -15.093 -9.724 1.00 88.56 95 SER A O 1
ATOM 736 N N . GLY A 1 96 ? -17.922 -15.515 -10.287 1.00 85.38 96 GLY A N 1
ATOM 737 C CA . GLY A 1 96 ? -17.792 -14.426 -11.262 1.00 85.38 96 GLY A CA 1
ATOM 738 C C . GLY A 1 96 ? -17.647 -13.028 -10.657 1.00 85.38 96 GLY A C 1
ATOM 739 O O . GLY A 1 96 ? -17.865 -12.051 -11.367 1.00 85.38 96 GLY A O 1
ATOM 740 N N . LYS A 1 97 ? -17.319 -12.920 -9.364 1.00 88.62 97 LYS A N 1
ATOM 741 C CA . LYS A 1 97 ? -17.073 -11.648 -8.675 1.00 88.62 97 LYS A CA 1
ATOM 742 C C . LYS A 1 97 ? -15.794 -11.712 -7.855 1.00 88.62 97 LYS A C 1
ATOM 744 O O . LYS A 1 97 ? -15.537 -12.724 -7.206 1.00 88.62 97 LYS A O 1
ATOM 749 N N . ASP A 1 98 ? -15.037 -10.628 -7.861 1.00 93.56 98 ASP A N 1
ATOM 750 C CA . ASP A 1 98 ? -13.901 -10.436 -6.966 1.00 93.56 98 ASP A CA 1
ATOM 751 C C . ASP A 1 98 ? -14.366 -10.382 -5.505 1.00 93.56 98 ASP A C 1
ATOM 753 O O . ASP A 1 98 ? -15.360 -9.730 -5.172 1.00 93.56 98 ASP A O 1
ATOM 757 N N . THR A 1 99 ? -13.663 -11.088 -4.620 1.00 94.62 99 THR A N 1
ATOM 758 C CA . THR A 1 99 ? -13.929 -11.037 -3.174 1.00 94.62 99 THR A CA 1
ATOM 759 C C . THR A 1 99 ? -13.453 -9.734 -2.545 1.00 94.62 99 THR A C 1
ATOM 761 O O . THR A 1 99 ? -14.006 -9.306 -1.532 1.00 94.62 99 THR A O 1
ATOM 764 N N . GLU A 1 100 ? -12.442 -9.104 -3.141 1.00 95.44 100 GLU A N 1
ATOM 765 C CA . GLU A 1 100 ? -11.882 -7.825 -2.718 1.00 95.44 100 GLU A CA 1
ATOM 766 C C . GLU A 1 100 ? -11.860 -6.855 -3.902 1.00 95.44 100 GLU A C 1
ATOM 768 O O . GLU A 1 100 ? -10.870 -6.756 -4.620 1.00 95.44 100 GLU A O 1
ATOM 773 N N . ASP A 1 101 ? -12.961 -6.140 -4.116 1.00 93.50 101 ASP A N 1
ATOM 774 C CA . ASP A 1 101 ? -13.106 -5.206 -5.242 1.00 93.50 101 ASP A CA 1
ATOM 775 C C . ASP A 1 101 ? -12.779 -3.743 -4.854 1.00 93.50 101 ASP A C 1
ATOM 777 O O . ASP A 1 101 ? -12.450 -3.443 -3.695 1.00 93.50 101 ASP A O 1
ATOM 781 N N . ASP A 1 102 ? -12.878 -2.815 -5.810 1.00 92.25 102 ASP A N 1
ATOM 782 C CA . ASP A 1 102 ? -12.660 -1.368 -5.661 1.00 92.25 102 ASP A CA 1
ATOM 783 C C . ASP A 1 102 ? -13.781 -0.636 -4.899 1.00 92.25 102 ASP A C 1
ATOM 785 O O . ASP A 1 102 ? -14.453 0.278 -5.377 1.00 92.25 102 ASP A O 1
ATOM 789 N N . VAL A 1 103 ? -13.971 -1.012 -3.638 1.00 93.81 103 VAL A N 1
ATOM 790 C CA . VAL A 1 103 ? -15.111 -0.529 -2.861 1.00 93.81 103 VAL A CA 1
ATOM 791 C C . VAL A 1 103 ? -14.977 0.948 -2.473 1.00 93.81 103 VAL A C 1
ATOM 793 O O . VAL A 1 103 ? -13.990 1.396 -1.883 1.00 93.81 103 VAL A O 1
ATOM 796 N N . PHE A 1 104 ? -16.031 1.709 -2.778 1.00 94.75 104 PHE A N 1
ATOM 797 C CA . PHE A 1 104 ? -16.148 3.121 -2.429 1.00 94.75 104 PHE A CA 1
ATOM 798 C C . PHE A 1 104 ? -16.017 3.351 -0.918 1.00 94.75 104 PHE A C 1
ATOM 800 O O . PHE A 1 104 ? -16.630 2.643 -0.121 1.00 94.75 104 PHE A O 1
ATOM 807 N N . ASN A 1 105 ? -15.265 4.390 -0.536 1.00 96.31 105 ASN A N 1
ATOM 808 C CA . ASN A 1 105 ? -15.058 4.791 0.857 1.00 96.31 105 ASN A CA 1
ATOM 809 C C . ASN A 1 105 ? -14.518 3.666 1.770 1.00 96.31 105 ASN A C 1
ATOM 811 O O . ASN A 1 105 ? -14.750 3.690 2.979 1.00 96.31 105 ASN A O 1
ATOM 815 N N . ALA A 1 106 ? -13.791 2.700 1.204 1.00 97.25 106 ALA A N 1
ATOM 816 C CA . ALA A 1 106 ? -13.201 1.584 1.931 1.00 97.25 106 ALA A CA 1
ATOM 817 C C . ALA A 1 106 ? -11.731 1.363 1.546 1.00 97.25 106 ALA A C 1
ATOM 819 O O . ALA A 1 106 ? -11.295 1.742 0.454 1.00 97.25 106 ALA A O 1
ATOM 820 N N . VAL A 1 107 ? -10.980 0.747 2.459 1.00 98.12 107 VAL A N 1
ATOM 821 C CA . VAL A 1 107 ? -9.591 0.311 2.285 1.00 98.12 107 VAL A CA 1
ATOM 822 C C . VAL A 1 107 ? -9.453 -1.109 2.826 1.00 98.12 107 VAL A C 1
ATOM 824 O O . VAL A 1 107 ? -9.803 -1.380 3.975 1.00 98.12 107 VAL A O 1
ATOM 827 N N . TRP A 1 108 ? -8.926 -2.012 2.006 1.00 98.50 108 TRP A N 1
ATOM 828 C CA . TRP A 1 108 ? -8.546 -3.355 2.424 1.00 98.50 108 TRP A CA 1
ATOM 829 C C . TRP A 1 108 ? -7.241 -3.309 3.221 1.00 98.50 108 TRP A C 1
ATOM 831 O O . TRP A 1 108 ? -6.292 -2.628 2.838 1.00 98.50 108 TRP A O 1
ATOM 841 N N . VAL A 1 109 ? -7.176 -4.045 4.321 1.00 98.62 109 VAL A N 1
ATOM 842 C CA . VAL A 1 109 ? -5.973 -4.230 5.130 1.00 98.62 109 VAL A CA 1
ATOM 843 C C . VAL A 1 109 ? -5.617 -5.702 5.092 1.00 98.62 109 VAL A C 1
ATOM 845 O O . VAL A 1 109 ? -6.361 -6.539 5.604 1.00 98.62 109 VAL A O 1
ATOM 848 N N . VAL A 1 110 ? -4.495 -6.005 4.447 1.00 98.31 110 VAL A N 1
ATOM 849 C CA . VAL A 1 110 ? -4.050 -7.375 4.182 1.00 98.31 110 VAL A CA 1
ATOM 850 C C . VAL A 1 110 ? -2.791 -7.705 4.968 1.00 98.31 110 VAL A C 1
ATOM 852 O O . VAL A 1 110 ? -1.996 -6.823 5.301 1.00 98.31 110 VAL A O 1
ATOM 855 N N . ASP A 1 111 ? -2.601 -8.992 5.238 1.00 98.00 111 ASP A N 1
ATOM 856 C CA . ASP A 1 111 ? -1.364 -9.503 5.812 1.00 98.00 111 ASP A CA 1
ATOM 857 C C . ASP A 1 111 ? -0.274 -9.633 4.739 1.00 98.00 111 ASP A C 1
ATOM 859 O O . ASP A 1 111 ? -0.353 -10.485 3.850 1.00 98.00 111 ASP A O 1
ATOM 863 N N . SER A 1 112 ? 0.753 -8.786 4.830 1.00 96.25 112 SER A N 1
ATOM 864 C CA . SER A 1 112 ? 1.883 -8.810 3.898 1.00 96.25 112 SER A CA 1
ATOM 865 C C . SER A 1 112 ? 2.867 -9.955 4.139 1.00 96.25 112 SER A C 1
ATOM 867 O O . SER A 1 112 ? 3.690 -10.212 3.267 1.00 96.25 112 SER A O 1
ATOM 869 N N . ASP A 1 113 ? 2.812 -10.633 5.290 1.00 95.94 113 ASP A N 1
ATOM 870 C CA . ASP A 1 113 ? 3.630 -11.830 5.530 1.00 95.94 113 ASP A CA 1
ATOM 871 C C . ASP A 1 113 ? 3.035 -13.051 4.814 1.00 95.94 113 ASP A C 1
ATOM 873 O O . ASP A 1 113 ? 3.757 -13.962 4.407 1.00 95.94 113 ASP A O 1
ATOM 877 N N . SER A 1 114 ? 1.712 -13.044 4.624 1.00 96.94 114 SER A N 1
ATOM 878 C CA . SER A 1 114 ? 0.968 -14.116 3.958 1.00 96.94 114 SER A CA 1
ATOM 879 C C . SER A 1 114 ? 0.808 -13.903 2.448 1.00 96.94 114 SER A C 1
ATOM 881 O O . SER A 1 114 ? 0.708 -14.879 1.702 1.00 96.94 114 SER A O 1
ATOM 883 N N . LEU A 1 115 ? 0.765 -12.652 1.976 1.00 95.75 115 LEU A N 1
ATOM 884 C CA . LEU A 1 115 ? 0.562 -12.328 0.561 1.00 95.75 115 LEU A CA 1
ATOM 885 C C . LEU A 1 115 ? 1.861 -11.847 -0.107 1.00 95.75 115 LEU A C 1
ATOM 887 O O . LEU A 1 115 ? 2.428 -10.837 0.311 1.00 95.75 115 LEU A O 1
ATOM 891 N N . PRO A 1 116 ? 2.326 -12.511 -1.181 1.00 93.56 116 PRO A N 1
ATOM 892 C CA . PRO A 1 116 ? 3.562 -12.132 -1.854 1.00 93.56 116 PRO A CA 1
ATOM 893 C C . PRO A 1 116 ? 3.429 -10.808 -2.617 1.00 93.56 116 PRO A C 1
ATOM 895 O O . PRO A 1 116 ? 2.404 -10.511 -3.233 1.00 93.56 116 PRO A O 1
ATOM 898 N N . PHE A 1 117 ? 4.525 -10.053 -2.655 1.00 93.25 117 PHE A N 1
ATOM 899 C CA . PHE A 1 117 ? 4.696 -8.915 -3.553 1.00 93.25 117 PHE A CA 1
ATOM 900 C C . PHE A 1 117 ? 5.473 -9.343 -4.802 1.00 93.25 117 PHE A C 1
ATOM 902 O O . PHE A 1 117 ? 6.577 -9.882 -4.703 1.00 93.25 117 PHE A O 1
ATOM 909 N N . TYR A 1 118 ? 4.918 -9.053 -5.978 1.00 91.50 118 TYR A N 1
ATOM 910 C CA . TYR A 1 118 ? 5.586 -9.255 -7.260 1.00 91.50 118 TYR A CA 1
ATOM 911 C C . TYR A 1 118 ? 5.934 -7.899 -7.859 1.00 91.50 118 TYR A C 1
ATOM 913 O O . TYR A 1 118 ? 5.059 -7.068 -8.098 1.00 91.50 118 TYR A O 1
ATOM 921 N N . ARG A 1 119 ? 7.225 -7.668 -8.107 1.00 91.25 119 ARG A N 1
ATOM 922 C CA . ARG A 1 119 ? 7.681 -6.441 -8.760 1.00 91.25 119 ARG A CA 1
ATOM 923 C C . ARG A 1 119 ? 7.151 -6.404 -10.197 1.00 91.25 119 ARG A C 1
ATOM 925 O O . ARG A 1 119 ? 7.358 -7.361 -10.939 1.00 91.25 119 ARG A O 1
ATOM 932 N N . ALA A 1 120 ? 6.525 -5.291 -10.574 1.00 90.62 120 ALA A N 1
ATOM 933 C CA . ALA A 1 120 ? 6.122 -5.023 -11.953 1.00 90.62 120 ALA A CA 1
ATOM 934 C C . ALA A 1 120 ? 7.336 -4.876 -12.894 1.00 90.62 120 ALA A C 1
ATOM 936 O O . ALA A 1 120 ? 8.481 -4.741 -12.449 1.00 90.62 120 ALA A O 1
ATOM 937 N N . GLU A 1 121 ? 7.082 -4.875 -14.199 1.00 88.88 121 GLU A N 1
ATOM 938 C CA . GLU A 1 121 ? 8.071 -4.694 -15.263 1.00 88.88 121 GLU A CA 1
ATOM 939 C C . GLU A 1 121 ? 8.918 -3.426 -15.073 1.00 88.88 121 GLU A C 1
ATOM 941 O O . GLU A 1 121 ? 8.535 -2.476 -14.374 1.00 88.88 121 GLU A O 1
ATOM 946 N N . LYS A 1 122 ? 10.098 -3.386 -15.705 1.00 87.50 122 LYS A N 1
ATOM 947 C CA . LYS A 1 122 ? 11.060 -2.292 -15.508 1.00 87.50 122 LYS A CA 1
ATOM 948 C C . LYS A 1 122 ? 10.479 -0.932 -15.885 1.00 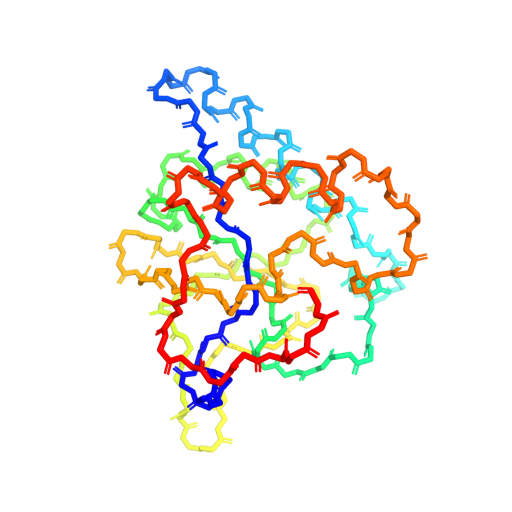87.50 122 LYS A C 1
ATOM 950 O O . LYS A 1 122 ? 10.742 0.050 -15.191 1.00 87.50 122 LYS A O 1
ATOM 955 N N . TYR A 1 123 ? 9.670 -0.873 -16.939 1.00 85.75 123 TYR A N 1
ATOM 956 C CA . TYR A 1 123 ? 9.046 0.369 -17.397 1.00 85.75 123 TYR A CA 1
ATOM 957 C C . TYR A 1 123 ? 7.977 0.915 -16.428 1.00 85.75 123 TYR A C 1
ATOM 959 O O . TYR A 1 123 ? 7.674 2.105 -16.483 1.00 85.75 123 TYR A O 1
ATOM 967 N N . HIS A 1 124 ? 7.450 0.095 -15.507 1.00 89.31 124 HIS A N 1
ATOM 968 C CA . HIS A 1 124 ? 6.571 0.546 -14.421 1.00 89.31 124 HIS A CA 1
ATOM 969 C C . HIS A 1 124 ? 7.348 1.094 -13.211 1.00 89.31 124 HIS A C 1
ATOM 971 O O . HIS A 1 124 ? 6.763 1.730 -12.333 1.00 89.31 124 HIS A O 1
ATOM 977 N N . GLN A 1 125 ? 8.668 0.910 -13.141 1.00 90.62 125 GLN A N 1
ATOM 978 C CA . GLN A 1 125 ? 9.467 1.452 -12.043 1.00 90.62 125 GLN A CA 1
ATOM 979 C C . GLN A 1 125 ? 9.789 2.928 -12.296 1.00 90.62 125 GLN A C 1
ATOM 981 O O . GLN A 1 125 ? 10.307 3.286 -13.353 1.00 90.62 125 GLN A O 1
ATOM 986 N N . PHE A 1 126 ? 9.518 3.789 -11.308 1.00 89.06 126 PHE A N 1
ATOM 987 C CA . PHE A 1 126 ? 9.707 5.248 -11.403 1.00 89.06 126 PHE A CA 1
ATOM 988 C C . PHE A 1 126 ? 8.917 5.902 -12.552 1.00 89.06 126 PHE A C 1
ATOM 990 O O . PHE A 1 126 ? 9.270 6.986 -13.013 1.00 89.06 126 PHE A O 1
ATOM 997 N N . HIS A 1 127 ? 7.845 5.256 -13.020 1.00 86.25 127 HIS A N 1
ATOM 998 C CA . HIS A 1 127 ? 6.964 5.825 -14.032 1.00 86.25 127 HIS A CA 1
ATOM 999 C C . HIS A 1 127 ? 6.067 6.919 -13.431 1.00 86.25 127 HIS A C 1
ATOM 1001 O O . HIS A 1 127 ? 5.843 6.987 -12.222 1.00 86.25 127 HIS A O 1
ATOM 1007 N N . ASN A 1 128 ? 5.531 7.782 -14.290 1.00 82.31 128 ASN A N 1
ATOM 1008 C CA . ASN A 1 128 ? 4.595 8.828 -13.897 1.00 82.31 128 ASN A CA 1
ATOM 1009 C C . ASN A 1 128 ? 3.242 8.622 -14.583 1.00 82.31 128 ASN A C 1
ATOM 1011 O O . ASN A 1 128 ? 3.017 9.148 -15.671 1.00 82.31 128 ASN A O 1
ATOM 1015 N N . GLY A 1 129 ? 2.348 7.874 -13.935 1.00 71.38 129 GLY A N 1
ATOM 1016 C CA . GLY A 1 129 ? 0.978 7.657 -14.417 1.00 71.38 129 GLY A CA 1
ATOM 1017 C C . GLY A 1 129 ? 0.003 8.796 -14.094 1.00 71.38 129 GLY A C 1
ATOM 1018 O O . GLY A 1 129 ? -1.082 8.849 -14.650 1.00 71.38 129 GLY A O 1
ATOM 1019 N N . LEU A 1 130 ? 0.379 9.742 -13.222 1.00 67.75 130 LEU A N 1
ATOM 1020 C CA . LEU A 1 130 ? -0.562 10.697 -12.610 1.00 67.75 130 LEU A CA 1
ATOM 1021 C C . LEU A 1 130 ? -0.520 12.110 -13.216 1.00 67.75 130 LEU A C 1
ATOM 1023 O O . LEU A 1 130 ? -1.092 13.044 -12.651 1.00 67.75 130 LEU A O 1
ATOM 1027 N N . GLY A 1 131 ? 0.228 12.313 -14.305 1.00 68.25 131 GLY A N 1
ATOM 1028 C CA . GLY A 1 131 ? 0.370 13.621 -14.963 1.00 68.25 131 GLY A CA 1
ATOM 1029 C C . GLY A 1 131 ? 1.047 14.709 -14.110 1.00 68.25 131 GLY A C 1
ATOM 1030 O O . GLY A 1 131 ? 1.086 15.873 -14.509 1.00 68.25 131 GLY A O 1
ATOM 1031 N N . LYS A 1 132 ? 1.601 14.363 -12.938 1.00 77.50 132 LYS A N 1
ATOM 1032 C CA . LYS A 1 132 ? 2.343 15.287 -12.061 1.00 77.50 132 LYS A CA 1
ATOM 1033 C C . LYS A 1 132 ? 3.796 15.374 -12.504 1.00 77.50 132 LYS A C 1
ATOM 1035 O O . LYS A 1 132 ? 4.406 14.364 -12.819 1.00 77.50 132 LYS A O 1
ATOM 1040 N N . ARG A 1 133 ? 4.405 16.558 -12.501 1.00 82.38 133 ARG A N 1
ATOM 1041 C CA . ARG A 1 133 ? 5.822 16.673 -12.874 1.00 82.38 133 ARG A CA 1
ATOM 1042 C C . ARG A 1 133 ? 6.714 16.177 -11.734 1.00 82.38 133 ARG A C 1
ATOM 1044 O O . ARG A 1 133 ? 6.756 16.801 -10.678 1.00 82.38 133 ARG A O 1
ATOM 1051 N N . PHE A 1 134 ? 7.452 15.101 -11.979 1.00 86.06 134 PHE A N 1
ATOM 1052 C CA . PHE A 1 134 ? 8.548 14.658 -11.119 1.00 86.06 134 PHE A CA 1
ATOM 1053 C C . PHE A 1 134 ? 9.903 15.119 -11.685 1.00 86.06 134 PHE A C 1
ATOM 1055 O O . PHE A 1 134 ? 10.025 15.298 -12.902 1.00 86.06 134 PHE A O 1
ATOM 1062 N N . PRO A 1 135 ? 10.910 15.352 -10.823 1.00 89.44 135 PRO A N 1
ATOM 1063 C CA . PRO A 1 135 ? 12.254 15.735 -11.251 1.00 89.44 135 PRO A CA 1
ATOM 1064 C C . PRO A 1 135 ? 12.930 14.631 -12.080 1.00 89.44 135 PRO A C 1
ATOM 1066 O O . PRO A 1 135 ? 12.648 13.441 -11.905 1.00 89.44 135 PRO A O 1
ATOM 1069 N N . ALA A 1 136 ? 13.839 15.021 -12.980 1.00 88.12 136 ALA A N 1
ATOM 1070 C CA . ALA A 1 136 ? 14.573 14.075 -13.828 1.00 88.12 136 ALA A CA 1
ATOM 1071 C C . ALA A 1 136 ? 15.467 13.145 -12.992 1.00 88.12 136 ALA A C 1
ATOM 1073 O O . ALA A 1 136 ? 15.633 11.972 -13.322 1.00 88.12 136 ALA A O 1
ATOM 1074 N N . GLU A 1 137 ? 15.959 13.655 -11.868 1.00 91.50 137 GLU A N 1
ATOM 1075 C CA . GLU A 1 137 ? 16.742 12.931 -10.878 1.00 91.50 137 GLU A CA 1
ATOM 1076 C C . GLU A 1 137 ? 15.965 11.728 -10.316 1.00 91.50 137 GLU A C 1
ATOM 1078 O O . GLU A 1 137 ? 16.550 10.681 -10.054 1.00 91.50 137 GLU A O 1
ATOM 1083 N N . TYR A 1 138 ? 14.637 11.841 -10.190 1.00 88.06 138 TYR A N 1
ATOM 1084 C CA . TYR A 1 138 ? 13.766 10.749 -9.748 1.00 88.06 138 TYR A CA 1
ATOM 1085 C C . TYR A 1 138 ? 13.402 9.802 -10.898 1.00 88.06 138 TYR A C 1
ATOM 1087 O O . TYR A 1 138 ? 13.591 8.593 -10.785 1.00 88.06 138 TYR A O 1
ATOM 1095 N N . LEU A 1 139 ? 12.906 10.347 -12.015 1.00 86.25 139 LEU A N 1
ATOM 1096 C CA . LEU A 1 139 ? 12.370 9.544 -13.124 1.00 86.25 139 LEU A CA 1
ATOM 1097 C C . LEU A 1 139 ? 13.456 8.781 -13.898 1.00 86.25 139 LEU A C 1
ATOM 1099 O O . LEU A 1 139 ? 13.200 7.699 -14.424 1.00 86.25 139 LEU A O 1
ATOM 1103 N N . ARG A 1 140 ? 14.662 9.352 -14.000 1.00 85.19 140 ARG A N 1
ATOM 1104 C CA . ARG A 1 140 ? 15.750 8.828 -14.833 1.00 85.19 140 ARG A CA 1
ATOM 1105 C C . ARG A 1 140 ? 16.966 8.441 -14.008 1.00 85.19 140 ARG A C 1
ATOM 1107 O O . ARG A 1 140 ? 17.411 7.302 -14.110 1.00 85.19 140 ARG A O 1
ATOM 1114 N N . ASP A 1 141 ? 17.522 9.364 -13.228 1.00 90.62 141 ASP A N 1
ATOM 1115 C CA . ASP A 1 141 ? 18.860 9.154 -12.660 1.00 90.62 141 ASP A CA 1
ATOM 1116 C C . ASP A 1 141 ? 18.833 8.090 -11.555 1.00 90.62 141 ASP A C 1
ATOM 1118 O O . ASP A 1 141 ? 19.590 7.121 -11.624 1.00 90.62 141 ASP A O 1
ATOM 1122 N N . LEU A 1 142 ? 17.892 8.190 -10.612 1.00 89.44 142 LEU A N 1
ATOM 1123 C CA . LEU A 1 142 ? 17.677 7.182 -9.573 1.00 89.44 142 LEU A CA 1
ATOM 1124 C C . LEU A 1 142 ? 17.300 5.818 -10.167 1.00 89.44 142 LEU A C 1
ATOM 1126 O O . LEU A 1 142 ? 17.867 4.795 -9.785 1.00 89.44 142 LEU A O 1
ATOM 1130 N N . ARG A 1 143 ? 16.392 5.799 -11.150 1.00 88.06 143 ARG A N 1
ATOM 1131 C CA . ARG A 1 143 ? 15.999 4.576 -11.864 1.00 88.06 143 ARG A CA 1
ATOM 1132 C C . ARG A 1 143 ? 17.205 3.887 -12.507 1.00 88.06 143 ARG A C 1
ATOM 1134 O O . ARG A 1 143 ? 17.384 2.683 -12.346 1.00 88.06 143 ARG A O 1
ATOM 1141 N N . ASN A 1 144 ? 18.041 4.643 -13.218 1.00 87.69 144 ASN A N 1
ATOM 1142 C CA . ASN A 1 144 ? 19.220 4.111 -13.899 1.00 87.69 144 ASN A CA 1
ATOM 1143 C C . ASN A 1 144 ? 20.280 3.623 -12.907 1.00 87.69 144 ASN A C 1
ATOM 1145 O O . ASN A 1 144 ? 20.879 2.576 -13.137 1.00 87.69 144 ASN A O 1
ATOM 1149 N N . GLN A 1 145 ? 20.482 4.335 -11.793 1.00 91.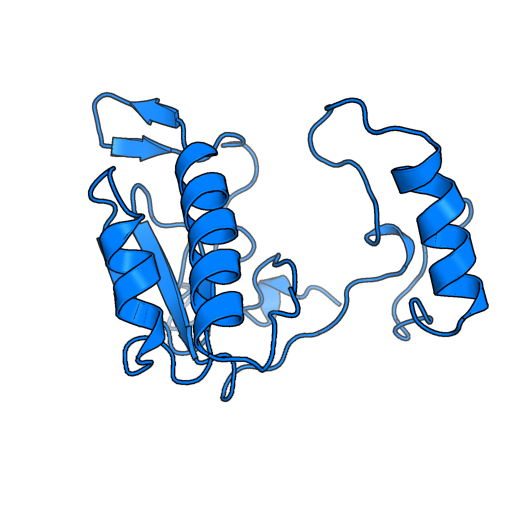44 145 GLN A N 1
ATOM 1150 C CA . GLN A 1 145 ? 21.376 3.886 -10.723 1.00 91.44 145 GLN A CA 1
ATOM 1151 C C . GLN A 1 145 ? 20.895 2.568 -10.113 1.00 91.44 145 GLN A C 1
ATOM 1153 O O . GLN A 1 145 ? 21.669 1.621 -10.009 1.00 91.44 145 GLN A O 1
ATOM 1158 N N . LEU A 1 146 ? 19.613 2.465 -9.760 1.00 90.56 146 LEU A N 1
ATOM 1159 C CA . LEU A 1 146 ? 19.048 1.246 -9.183 1.00 90.56 146 LEU A CA 1
ATOM 1160 C C . LEU A 1 146 ? 19.063 0.072 -10.169 1.00 90.56 146 LEU A C 1
ATOM 1162 O O . LEU A 1 146 ? 19.364 -1.050 -9.766 1.00 90.56 146 LEU A O 1
ATOM 1166 N N . ALA A 1 147 ? 18.811 0.321 -11.456 1.00 87.25 147 ALA A N 1
ATOM 1167 C CA . ALA A 1 147 ? 18.976 -0.688 -12.499 1.00 87.25 147 ALA A CA 1
ATOM 1168 C C . ALA A 1 147 ? 20.442 -1.142 -12.624 1.00 87.25 147 ALA A C 1
ATOM 1170 O O . ALA A 1 147 ? 20.708 -2.336 -12.637 1.00 87.25 147 ALA A O 1
ATOM 1171 N N . GLY A 1 148 ? 21.406 -0.214 -12.636 1.00 87.44 148 GLY A N 1
ATOM 1172 C CA . GLY A 1 148 ? 22.835 -0.549 -12.672 1.00 87.44 148 GLY A CA 1
ATOM 1173 C C . GLY A 1 148 ? 23.325 -1.327 -11.443 1.00 87.44 148 GLY A C 1
ATOM 1174 O O . GLY A 1 148 ? 24.310 -2.054 -11.529 1.00 87.44 148 GLY A O 1
ATOM 1175 N N . LEU A 1 149 ? 22.623 -1.204 -10.312 1.00 91.00 149 LEU A N 1
ATOM 1176 C CA . LEU A 1 149 ? 22.894 -1.927 -9.065 1.00 91.00 149 LEU A CA 1
ATOM 1177 C C . LEU A 1 149 ? 22.174 -3.279 -8.951 1.00 91.00 149 LEU A C 1
ATOM 1179 O O . LEU A 1 149 ? 22.210 -3.889 -7.881 1.00 91.00 149 LEU A O 1
ATOM 1183 N N . GLY A 1 150 ? 21.477 -3.747 -9.986 1.00 87.25 150 GLY A N 1
ATOM 1184 C CA . GLY A 1 150 ? 20.770 -5.026 -9.903 1.00 87.25 150 GLY A CA 1
ATOM 1185 C C . GLY A 1 150 ? 19.430 -4.962 -9.157 1.00 87.25 150 GLY A C 1
ATOM 1186 O O . GLY A 1 150 ? 18.890 -5.989 -8.748 1.00 87.25 150 GLY A O 1
ATOM 1187 N N . ARG A 1 151 ? 18.911 -3.759 -8.863 1.00 86.75 151 ARG A N 1
ATOM 1188 C CA . ARG A 1 151 ? 17.689 -3.572 -8.051 1.00 86.75 151 ARG A CA 1
ATOM 1189 C C . ARG A 1 151 ? 16.419 -3.505 -8.899 1.00 86.75 151 ARG A C 1
ATOM 1191 O O . ARG A 1 151 ? 15.328 -3.696 -8.362 1.00 86.75 151 ARG A O 1
ATOM 1198 N N . ILE A 1 152 ? 16.557 -3.274 -10.206 1.00 86.06 152 ILE A N 1
ATOM 1199 C CA . ILE A 1 152 ? 15.465 -3.244 -11.187 1.00 86.06 152 ILE A CA 1
ATOM 1200 C C . ILE A 1 152 ? 15.838 -4.158 -12.359 1.00 86.06 152 ILE A C 1
ATOM 1202 O O . ILE A 1 152 ? 16.235 -3.704 -13.433 1.00 86.06 152 ILE A O 1
ATOM 1206 N N . GLU A 1 153 ? 15.723 -5.460 -12.109 1.00 83.94 153 GLU A N 1
ATOM 1207 C CA . GLU A 1 153 ? 16.021 -6.510 -13.086 1.00 83.94 153 GLU A CA 1
ATOM 1208 C C . GLU A 1 153 ? 14.781 -6.914 -13.892 1.00 83.94 153 GLU A C 1
ATOM 1210 O O . GLU A 1 153 ? 13.663 -6.806 -13.365 1.00 83.94 153 GLU A O 1
ATOM 1215 N N .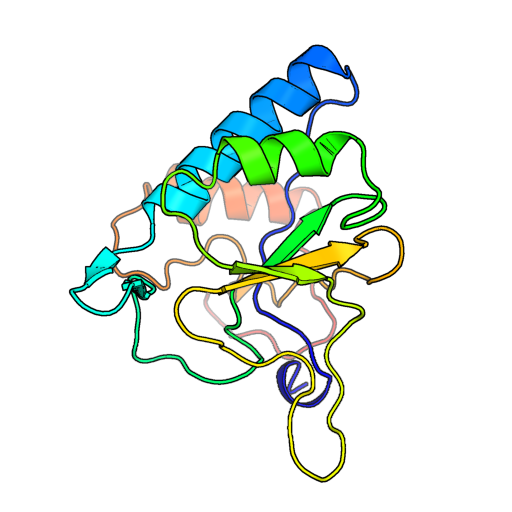 PRO A 1 154 ? 14.966 -7.438 -15.120 1.00 83.62 154 PRO A N 1
ATOM 1216 C CA . PRO A 1 154 ? 13.884 -8.023 -15.902 1.00 83.62 154 PRO A CA 1
ATOM 1217 C C . PRO A 1 154 ? 13.102 -9.059 -15.093 1.00 83.62 154 PRO A C 1
ATOM 1219 O O . PRO A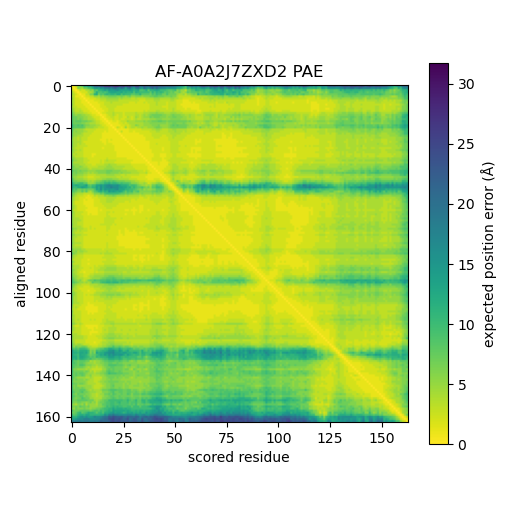 1 154 ? 13.677 -9.891 -14.391 1.00 83.62 154 PRO A O 1
ATOM 1222 N N . THR A 1 155 ? 11.779 -9.019 -15.205 1.00 85.88 155 THR A N 1
ATOM 1223 C CA . THR A 1 155 ? 10.876 -9.928 -14.477 1.00 85.88 155 THR A CA 1
ATOM 1224 C C . THR A 1 155 ? 10.582 -11.216 -15.251 1.00 85.88 155 THR A C 1
ATOM 1226 O O . THR A 1 155 ? 9.916 -12.109 -14.736 1.00 85.88 155 THR A O 1
ATOM 1229 N N . GLY A 1 156 ? 11.055 -11.312 -16.500 1.00 83.62 156 GLY A N 1
ATOM 1230 C CA . GLY A 1 156 ? 10.678 -12.362 -17.450 1.00 83.62 156 GLY A CA 1
ATOM 1231 C C . GLY A 1 156 ? 9.388 -12.063 -18.226 1.00 83.62 156 GLY A C 1
ATOM 1232 O O . GLY A 1 156 ? 9.033 -12.830 -19.119 1.00 83.62 156 GLY A O 1
ATOM 1233 N N . CYS A 1 157 ? 8.706 -10.950 -17.930 1.00 81.50 157 CYS A N 1
ATOM 1234 C CA . CYS A 1 157 ? 7.601 -10.434 -18.741 1.00 81.50 157 CYS A CA 1
ATOM 1235 C C . CYS A 1 157 ? 8.122 -9.590 -19.923 1.00 81.50 157 CYS A C 1
ATOM 1237 O O . CYS A 1 157 ? 9.263 -9.120 -19.882 1.00 81.50 157 CYS A O 1
ATOM 1239 N N . PRO A 1 158 ? 7.322 -9.400 -20.991 1.00 81.94 158 PRO A N 1
ATOM 1240 C CA . PRO A 1 158 ? 7.693 -8.522 -22.095 1.00 81.94 158 PRO A CA 1
ATOM 1241 C C . PRO A 1 158 ? 7.985 -7.095 -21.619 1.00 81.94 158 PRO A C 1
ATOM 1243 O O . PRO A 1 158 ? 7.167 -6.477 -20.946 1.00 81.94 158 PRO A O 1
ATOM 1246 N N . GLU A 1 159 ? 9.141 -6.564 -22.009 1.00 83.25 159 GLU A N 1
ATOM 1247 C CA . GLU A 1 159 ? 9.544 -5.190 -21.706 1.00 83.25 159 GLU A CA 1
ATOM 1248 C C . GLU A 1 159 ? 9.192 -4.262 -22.876 1.00 83.25 159 GLU A C 1
ATOM 1250 O O . GLU A 1 159 ? 9.327 -4.633 -24.048 1.00 83.25 159 GLU A O 1
ATOM 1255 N N . LEU A 1 160 ? 8.782 -3.027 -22.577 1.00 74.31 160 LEU A N 1
ATOM 1256 C CA . LEU A 1 160 ? 8.601 -2.004 -23.605 1.00 74.31 160 LEU A CA 1
ATOM 1257 C C . LEU A 1 160 ? 9.966 -1.451 -24.036 1.00 74.31 160 LEU A C 1
ATOM 1259 O O . LEU A 1 160 ? 10.710 -0.879 -23.238 1.00 74.31 160 LEU A O 1
ATOM 1263 N N . LEU A 1 161 ? 10.298 -1.608 -25.320 1.00 59.16 161 LEU A N 1
ATOM 1264 C CA . LEU A 1 161 ? 11.532 -1.072 -25.893 1.00 59.16 161 LEU A CA 1
ATOM 1265 C C . LEU A 1 161 ? 11.497 0.465 -25.884 1.00 59.16 161 LEU A C 1
ATOM 1267 O O . LEU A 1 161 ? 10.580 1.069 -26.436 1.00 59.16 161 LEU A O 1
ATOM 1271 N N . GLY A 1 162 ? 12.524 1.091 -25.304 1.00 57.12 162 GLY A N 1
ATOM 1272 C CA . GLY A 1 162 ? 12.721 2.546 -25.354 1.00 57.12 162 GLY A CA 1
ATOM 1273 C C . GLY A 1 162 ? 12.218 3.347 -24.147 1.00 57.12 162 GLY A C 1
ATOM 1274 O O . GLY A 1 162 ? 12.230 4.575 -24.225 1.00 57.12 162 GLY A O 1
ATOM 1275 N N . PHE A 1 163 ? 11.818 2.687 -23.053 1.00 47.97 163 PHE A N 1
ATOM 1276 C CA . PHE A 1 163 ? 11.457 3.329 -21.781 1.00 47.97 163 PHE A CA 1
ATOM 1277 C C . PHE A 1 163 ? 12.584 3.291 -20.745 1.00 47.97 163 PHE A C 1
ATOM 1279 O O . PHE A 1 163 ? 13.285 2.265 -20.607 1.00 47.97 163 PHE A O 1
#

Nearest PDB structures (foldseek):
  6qw2-assembly1_A  TM=3.260E-01  e=9.249E+00  Listeria monocytogenes

Secondary structure (DSSP, 8-state):
--SGGGT----------SSHHHHHHHHHHHHHHHHTTSEEETTEEE-S--SS-SGGG--EEEETTGGGSTTHHHHHHH-TT-PEEEEE----EETTEESS---TTEEEEEETTTS---PPPGGGTT---S-----HIIIIIIHHHHHHTTSS---SSPPPTT-

Sequence (163 aa):
THYDALGHAEVVQLGISADPGAGEAELRAFSKKYFEQFRRTPAGMMRSDPQDRGAAYRNVIGIPGGVSSPLYRVIQEENKYGMELREGRGNVVQSGKDTEDDVFNAVWVVDSDSLPFYRAEKYHQFHNGLGKRFPAEYLRDLRNQLAGLGRIEPTGCPELLGF

Solvent-accessible surface area (backbone atoms only — not comparable to full-atom values): 9961 Å² total; per-residue (Å²): 127,72,51,53,85,69,35,39,56,76,79,84,91,78,89,66,55,89,50,67,71,57,19,51,53,48,50,39,55,50,39,39,55,57,55,68,51,43,41,83,50,98,92,43,47,38,66,77,67,76,81,72,76,45,39,36,63,24,52,69,48,70,39,66,57,14,75,78,17,85,64,37,56,49,50,60,67,40,45,79,82,69,54,46,80,39,83,41,89,73,34,44,77,55,96,91,37,61,74,47,48,52,51,80,34,39,33,33,30,22,31,43,76,80,46,86,86,77,80,72,52,59,67,66,56,59,56,76,91,77,83,63,92,74,57,63,60,55,51,45,50,47,45,51,52,38,36,75,68,67,73,55,59,84,71,84,63,92,76,74,87,94,107

Radius of gyration: 16.86 Å; Cα contacts (8 Å, |Δi|>4): 216; chains: 1; bounding box: 44×34×43 Å

Mean predicted aligned error: 4.9 Å

InterPro domains:
  IPR036509 Peptide methionine sulphoxide reductase MsrA superfamily [G3DSA:3.30.1060.10] (1-138)

Foldseek 3Di:
DPVVQVQAADDDDDDFDPPPVRRLVVLLVVLLVLLVQWDQDPVFTDGPDPPDFKRNHAAEDEDAVWCPDPSVVSNVVSNPRPQAEAEDATWDQDPNHTPGINDPSHYYTYHPVNDDDDDDALCPQLDDPPPDDDDCCRNPVVSVVCVVVVNHDGSPDDDDPPD

pLDDT: mean 90.19, std 9.17, range [47.97, 98.62]

Organism: NCBI:txid47790